Protein AF-A0AA88X428-F1 (afdb_monomer)

Foldseek 3Di:
DDDDDDDDDDDDDPDDDDDDPPDPVVVVVVVVVVVVVVVVVVVVVVVVVVPDDDDDDDDDDPPPDPPCPPPAAEDEDDQDAADVSLVVVVVVQVVVCVVVVHHYDRDDHAHNPRPPPPPDPPPPPPDPVVVVVVVVVVVVVCVVVVDDDD

Organism: NCBI:txid1293975

Sequence (150 aa):
MDLNRGGGGGGSRWKKRPPNHRSPLLPIIVLFLFSLLFFISYKHISNSLLQNSTNPRPAHRPRCTPSQALGDKFLWYAPHSGFSNQLSELKNALLMSAILNRTLIVPPVLDHHAVVLGSCPKFRVTSARELRLSVWNHVIELVRSRRQVN

pLDDT: mean 72.88, std 18.38, range [40.03, 98.25]

Structure (mmCIF, N/CA/C/O backbone):
data_AF-A0AA88X428-F1
#
_entry.id   AF-A0AA88X428-F1
#
loop_
_atom_site.group_PDB
_atom_site.id
_atom_site.type_symbol
_atom_site.label_atom_id
_atom_site.label_alt_id
_atom_site.label_comp_id
_atom_site.label_asym_id
_atom_site.label_entity_id
_atom_site.label_seq_id
_atom_site.pdbx_PDB_ins_code
_atom_site.Cartn_x
_atom_site.Cartn_y
_atom_site.Cartn_z
_atom_site.occupancy
_atom_site.B_iso_or_equiv
_atom_site.auth_seq_id
_atom_site.auth_comp_id
_atom_site.auth_asym_id
_atom_site.auth_atom_id
_atom_site.pdbx_PDB_model_num
ATOM 1 N N . MET A 1 1 ? 51.739 81.174 33.167 1.00 41.03 1 MET A N 1
ATOM 2 C CA . MET A 1 1 ? 50.800 82.307 33.259 1.00 41.03 1 MET A CA 1
ATOM 3 C C . MET A 1 1 ? 49.516 81.932 32.543 1.00 41.03 1 MET A C 1
ATOM 5 O O . MET A 1 1 ? 49.577 81.104 31.646 1.00 41.03 1 MET A O 1
ATOM 9 N N . ASP A 1 2 ? 48.424 82.553 32.985 1.00 41.94 2 ASP A N 1
ATOM 10 C CA . ASP A 1 2 ? 47.047 82.524 32.471 1.00 41.94 2 ASP A CA 1
ATOM 11 C C . ASP A 1 2 ? 46.226 81.276 32.840 1.00 41.94 2 ASP A C 1
ATOM 13 O O . ASP A 1 2 ? 46.482 80.171 32.379 1.00 41.94 2 ASP A O 1
ATOM 17 N N . LEU A 1 3 ? 45.404 81.350 33.902 1.00 45.34 3 LEU A N 1
ATOM 18 C CA . LEU A 1 3 ? 44.062 81.976 33.973 1.00 45.34 3 LEU A CA 1
ATOM 19 C C . LEU A 1 3 ? 43.075 81.233 33.059 1.00 45.34 3 LEU A C 1
ATOM 21 O O . LEU A 1 3 ? 43.376 80.955 31.915 1.00 45.34 3 LEU A O 1
ATOM 25 N N . ASN A 1 4 ? 41.826 80.949 33.386 1.00 42.25 4 ASN A N 1
ATOM 26 C CA . ASN A 1 4 ? 40.946 81.113 34.530 1.00 42.25 4 ASN A CA 1
ATOM 27 C C . ASN A 1 4 ? 39.583 80.641 33.984 1.00 42.25 4 ASN A C 1
ATOM 29 O O . ASN A 1 4 ? 39.324 80.794 32.795 1.00 42.25 4 ASN A O 1
ATOM 33 N N . ARG A 1 5 ? 38.699 80.194 34.877 1.00 44.28 5 ARG A N 1
ATOM 34 C CA . ARG A 1 5 ? 37.235 80.318 34.775 1.00 44.28 5 ARG A CA 1
ATOM 35 C C . ARG A 1 5 ? 36.494 79.730 33.568 1.00 44.28 5 ARG A C 1
ATOM 37 O O . ARG A 1 5 ? 36.599 80.184 32.440 1.00 44.28 5 ARG A O 1
ATOM 44 N N . GLY A 1 6 ? 35.469 78.957 33.917 1.00 40.03 6 GLY A N 1
ATOM 45 C CA . GLY A 1 6 ? 34.177 79.154 33.265 1.00 40.03 6 GLY A CA 1
ATOM 46 C C . GLY A 1 6 ? 33.288 77.932 33.245 1.00 40.03 6 GLY A C 1
ATOM 47 O O . GLY A 1 6 ? 32.937 77.457 32.174 1.00 40.03 6 GLY A O 1
ATOM 48 N N . GLY A 1 7 ? 32.887 77.441 34.420 1.00 46.09 7 GLY A N 1
ATOM 49 C CA . GLY A 1 7 ? 31.683 76.625 34.509 1.00 46.09 7 GLY A CA 1
ATOM 50 C C . GLY A 1 7 ? 30.478 77.454 34.060 1.00 46.09 7 GLY A C 1
ATOM 51 O O . GLY A 1 7 ? 30.196 78.502 34.636 1.00 46.09 7 GLY A O 1
ATOM 52 N N . GLY A 1 8 ? 29.787 76.987 33.024 1.00 40.53 8 GLY A N 1
ATOM 53 C CA . GLY A 1 8 ? 28.551 77.564 32.512 1.00 40.53 8 GLY A CA 1
ATOM 54 C C . GLY A 1 8 ? 27.668 76.438 31.996 1.00 40.53 8 GLY A C 1
ATOM 55 O O . GLY A 1 8 ? 28.016 75.760 31.034 1.00 40.53 8 GLY A O 1
ATOM 56 N N . GLY A 1 9 ? 26.568 76.190 32.702 1.00 48.75 9 GLY A N 1
ATOM 57 C CA . GLY A 1 9 ? 25.656 75.085 32.447 1.00 48.75 9 GLY A CA 1
ATOM 58 C C . GLY A 1 9 ? 24.942 75.169 31.097 1.00 48.75 9 GLY A C 1
ATOM 59 O O . GLY A 1 9 ? 24.504 76.229 30.663 1.00 48.75 9 GLY A O 1
ATOM 60 N N . GLY A 1 10 ? 24.754 74.003 30.485 1.00 44.00 10 GLY A N 1
ATOM 61 C CA . GLY A 1 10 ? 23.843 73.782 29.368 1.00 44.00 10 GLY A CA 1
ATOM 62 C C . GLY A 1 10 ? 23.065 72.497 29.620 1.00 44.00 10 GLY A C 1
ATOM 63 O O . GLY A 1 10 ? 23.569 71.402 29.386 1.00 44.00 10 GLY A O 1
ATOM 64 N N . GLY A 1 11 ? 21.850 72.621 30.158 1.00 51.12 11 GLY A N 1
ATOM 65 C CA . GLY A 1 11 ? 20.967 71.487 30.405 1.00 51.12 11 GLY A CA 1
ATOM 66 C C . GLY A 1 11 ? 20.557 70.808 29.099 1.00 51.12 11 GLY A C 1
ATOM 67 O O . GLY A 1 11 ? 19.868 71.405 28.273 1.00 51.12 11 GLY A O 1
ATOM 68 N N . SER A 1 12 ? 20.917 69.535 28.925 1.00 53.94 12 SER A N 1
ATOM 69 C CA . SER A 1 12 ? 20.298 68.698 27.898 1.00 53.94 12 SER A CA 1
ATOM 70 C C . SER A 1 12 ? 18.990 68.131 28.456 1.00 53.94 12 SER A C 1
ATOM 72 O O . SER A 1 12 ? 18.940 67.232 29.291 1.00 53.94 12 SER A O 1
ATOM 74 N N . ARG A 1 13 ? 17.884 68.737 28.027 1.00 56.56 13 ARG A N 1
ATOM 75 C CA . ARG A 1 13 ? 16.510 68.355 28.360 1.00 56.56 13 ARG A CA 1
ATOM 76 C C . ARG A 1 13 ? 16.165 67.053 27.627 1.00 56.56 13 ARG A C 1
ATOM 78 O O . ARG A 1 13 ? 15.757 67.083 26.468 1.00 56.56 13 ARG A O 1
ATOM 85 N N . TRP A 1 14 ? 16.328 65.907 28.289 1.00 55.16 14 TRP A N 1
ATOM 86 C CA . TRP A 1 14 ? 15.914 64.606 27.753 1.00 55.16 14 TRP A CA 1
ATOM 87 C C . TRP A 1 14 ? 14.386 64.584 27.579 1.00 55.16 14 TRP A C 1
ATOM 89 O O . TRP A 1 14 ? 13.630 64.448 28.542 1.00 55.16 14 TRP A O 1
ATOM 99 N N . LYS A 1 15 ? 13.906 64.741 26.338 1.00 56.81 15 LYS A N 1
ATOM 100 C CA . LYS A 1 15 ? 12.496 64.518 25.989 1.00 56.81 15 LYS A CA 1
ATOM 101 C C . LYS A 1 15 ? 12.182 63.026 26.144 1.00 56.81 15 LYS A C 1
ATOM 103 O O . LYS A 1 15 ? 12.569 62.219 25.301 1.00 56.81 15 LYS A O 1
A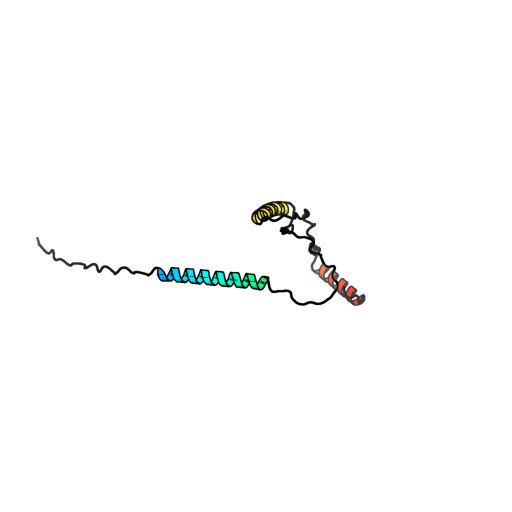TOM 108 N N . LYS A 1 16 ? 11.455 62.659 27.203 1.00 60.00 16 LYS A N 1
ATOM 109 C CA . LYS A 1 16 ? 10.834 61.332 27.330 1.00 60.00 16 LYS A CA 1
ATOM 110 C C . LYS A 1 16 ? 9.823 61.158 26.188 1.00 60.00 16 LYS A C 1
ATOM 112 O O . LYS A 1 16 ? 8.902 61.962 26.061 1.00 60.00 16 LYS A O 1
ATOM 117 N N . ARG A 1 17 ? 10.007 60.145 25.335 1.00 59.53 17 ARG A N 1
ATOM 118 C CA . ARG A 1 17 ? 8.994 59.756 24.337 1.00 59.53 17 ARG A CA 1
ATOM 119 C C . ARG A 1 17 ? 7.798 59.129 25.071 1.00 59.53 17 ARG A C 1
ATOM 121 O O . ARG A 1 17 ? 8.033 58.378 26.018 1.00 59.53 17 ARG A O 1
ATOM 128 N N . PRO A 1 18 ? 6.546 59.411 24.672 1.00 61.19 18 PRO A N 1
ATOM 129 C CA . PRO A 1 18 ? 5.390 58.770 25.285 1.00 61.19 18 PRO A CA 1
ATOM 130 C C . PRO A 1 18 ? 5.382 57.262 24.974 1.00 61.19 18 PRO A C 1
ATOM 132 O O . PRO A 1 18 ? 5.823 56.859 23.892 1.00 61.19 18 PRO A O 1
ATOM 135 N N . PRO A 1 19 ? 4.901 56.419 25.904 1.00 62.16 19 PRO A N 1
ATOM 136 C CA . PRO A 1 19 ? 4.800 54.983 25.686 1.00 62.16 19 PRO A CA 1
ATOM 137 C C . PRO A 1 19 ? 3.815 54.691 24.548 1.00 62.16 19 PRO A C 1
ATOM 139 O O . PRO A 1 19 ? 2.671 55.142 24.555 1.00 62.16 19 PRO A O 1
ATOM 142 N N . ASN A 1 20 ? 4.274 53.935 23.551 1.00 61.56 20 ASN A N 1
ATOM 143 C CA . ASN A 1 20 ? 3.460 53.497 22.425 1.00 61.56 20 ASN A CA 1
ATOM 144 C C . ASN A 1 20 ? 2.548 52.349 22.889 1.00 61.56 20 ASN A C 1
ATOM 146 O O . ASN A 1 20 ? 2.934 51.182 22.829 1.00 61.56 20 ASN A O 1
ATOM 150 N N . HIS A 1 21 ? 1.358 52.672 23.396 1.00 61.41 21 HIS A N 1
ATOM 151 C CA . HIS A 1 21 ? 0.329 51.680 23.705 1.00 61.41 21 HIS A CA 1
ATOM 152 C C . HIS A 1 21 ? -0.252 51.122 22.400 1.00 61.41 21 HIS A C 1
ATOM 154 O O . HIS A 1 21 ? -1.273 51.588 21.899 1.00 61.41 21 HIS A O 1
ATOM 160 N N . ARG A 1 22 ? 0.394 50.098 21.834 1.00 64.25 22 ARG A N 1
ATOM 161 C CA . ARG A 1 22 ? -0.259 49.240 20.840 1.00 64.25 22 ARG A CA 1
ATOM 162 C C . ARG A 1 22 ? -1.305 48.413 21.582 1.00 64.25 22 ARG A C 1
ATOM 164 O O . ARG A 1 22 ? -0.957 47.586 22.420 1.00 64.25 22 ARG A O 1
ATOM 171 N N . SER A 1 23 ? -2.581 48.689 21.335 1.00 66.69 23 SER A N 1
ATOM 172 C CA . SER A 1 23 ? -3.685 47.979 21.975 1.00 66.69 23 SER A CA 1
ATOM 173 C C . SER A 1 23 ? -3.646 46.487 21.594 1.00 66.69 23 SER A C 1
ATOM 175 O O . SER A 1 23 ? -3.586 46.154 20.408 1.00 66.69 23 SER A O 1
ATOM 177 N N . PRO A 1 24 ? -3.706 45.555 22.565 1.00 67.62 24 PRO A N 1
ATOM 178 C CA . PRO A 1 24 ? -3.644 44.111 22.305 1.00 67.62 24 PRO A CA 1
ATOM 179 C C . PRO A 1 24 ? -4.924 43.558 21.656 1.00 67.62 24 PRO A C 1
ATOM 181 O O . PRO A 1 24 ? -5.034 42.362 21.422 1.00 67.62 24 PRO A O 1
ATOM 184 N N . LEU A 1 25 ? -5.900 44.414 21.346 1.00 74.44 25 LEU A N 1
ATOM 185 C CA . LEU A 1 25 ? -7.191 44.020 20.785 1.00 74.44 25 LEU A CA 1
ATOM 186 C C . LEU A 1 25 ? -7.080 43.575 19.322 1.00 74.44 25 LEU A C 1
ATOM 188 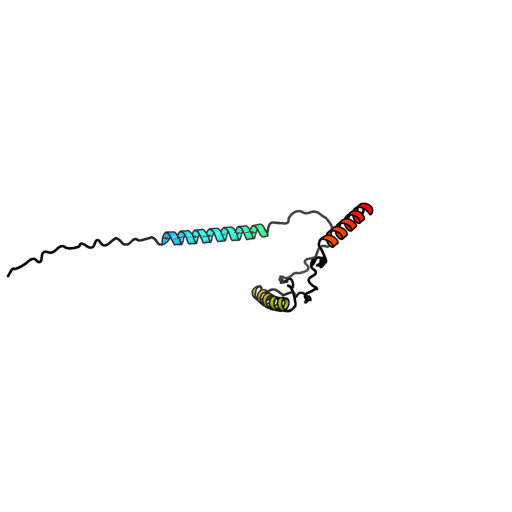O O . LEU A 1 25 ? -7.766 42.644 18.915 1.00 74.44 25 LEU A O 1
ATOM 192 N N . LEU A 1 26 ? -6.177 44.182 18.546 1.00 79.88 26 LEU A N 1
ATOM 193 C CA . LEU A 1 26 ? -5.949 43.817 17.144 1.00 79.88 26 LEU A CA 1
ATOM 194 C C . LEU A 1 26 ? -5.536 42.344 16.949 1.00 79.88 26 LEU A C 1
ATOM 196 O O . LEU A 1 26 ? -6.206 41.658 16.177 1.00 79.88 26 LEU A O 1
ATOM 200 N N . PRO A 1 27 ? -4.503 41.807 17.632 1.00 84.75 27 PRO A N 1
ATOM 201 C CA . PRO A 1 27 ? -4.133 40.400 17.462 1.00 84.75 27 PRO A CA 1
ATOM 202 C C . PRO A 1 27 ? -5.217 39.434 17.963 1.00 84.75 27 PRO A C 1
ATOM 204 O O . PRO A 1 27 ? -5.396 38.369 17.376 1.00 84.75 27 PRO A O 1
ATOM 207 N N . ILE A 1 28 ? -5.982 39.809 18.995 1.00 88.19 28 ILE A N 1
ATOM 208 C CA . ILE A 1 28 ? -7.088 38.991 19.521 1.00 88.19 28 ILE A CA 1
ATOM 209 C C . ILE A 1 28 ? -8.218 38.877 18.488 1.00 88.19 28 ILE A C 1
ATOM 211 O O . ILE A 1 28 ? -8.712 37.779 18.235 1.00 88.19 28 ILE A O 1
ATOM 215 N N . ILE A 1 29 ? -8.589 39.989 17.845 1.00 91.75 29 ILE A N 1
ATOM 216 C CA . ILE A 1 29 ? -9.613 40.005 16.789 1.00 91.75 29 ILE A CA 1
ATOM 217 C C . ILE A 1 29 ? -9.169 39.153 15.593 1.00 91.75 29 ILE A C 1
ATOM 219 O O . ILE A 1 29 ? -9.962 38.373 15.068 1.00 91.75 29 ILE A O 1
ATOM 223 N N . VAL A 1 30 ? -7.897 39.244 15.190 1.00 92.69 30 VAL A N 1
ATOM 224 C CA . VAL A 1 30 ? -7.354 38.443 14.079 1.00 92.69 30 VAL A CA 1
ATOM 225 C C . VAL A 1 30 ? -7.398 36.942 14.390 1.00 92.69 30 VAL A C 1
ATOM 227 O O . VAL A 1 30 ? -7.832 36.160 13.545 1.00 92.69 30 VAL A O 1
ATOM 230 N N . LEU A 1 31 ? -7.017 36.529 15.604 1.00 92.56 31 LEU A N 1
ATOM 231 C CA . LEU A 1 31 ? -7.089 35.123 16.028 1.00 92.56 31 LEU A CA 1
ATOM 232 C C . LEU A 1 31 ? -8.531 34.601 16.067 1.00 92.56 31 LEU A C 1
ATOM 234 O O . LEU A 1 31 ? -8.794 33.472 15.648 1.00 92.56 31 LEU A O 1
ATOM 238 N N . PHE A 1 32 ? -9.472 35.427 16.526 1.00 93.56 32 PHE A N 1
ATOM 239 C CA . PHE A 1 32 ? -10.888 35.070 16.558 1.00 93.56 32 PHE A CA 1
ATOM 240 C C . PHE A 1 32 ? -11.467 34.879 15.148 1.00 93.56 32 PHE A C 1
ATOM 242 O O . PHE A 1 32 ? -12.134 33.876 14.887 1.00 93.56 32 PHE A O 1
ATOM 249 N N . LEU A 1 33 ? -11.148 35.784 14.215 1.00 93.88 33 LEU A N 1
ATOM 250 C CA . LEU A 1 33 ? -11.546 35.664 12.808 1.00 93.88 33 LEU A CA 1
ATOM 251 C C . LEU A 1 33 ? -10.949 34.415 12.149 1.00 93.88 33 LEU A C 1
ATOM 253 O O . LEU A 1 33 ? -11.652 33.704 11.434 1.00 93.88 33 LEU A O 1
ATOM 257 N N . PHE A 1 34 ? -9.677 34.112 12.423 1.00 93.00 34 PHE A N 1
ATOM 258 C CA . PHE A 1 34 ? -9.027 32.909 11.904 1.00 93.00 34 PHE A CA 1
ATOM 259 C C . PHE A 1 34 ? -9.711 31.626 12.402 1.00 93.00 34 PHE A C 1
ATOM 261 O O . PHE A 1 34 ? -9.987 30.721 11.615 1.00 93.00 34 PHE A O 1
ATOM 268 N N . SER A 1 35 ? -10.056 31.578 13.692 1.00 92.25 35 SER A N 1
ATOM 269 C CA . SER A 1 35 ? -10.797 30.462 14.287 1.00 92.25 35 SER A CA 1
ATOM 270 C C . SER A 1 35 ? -12.176 30.281 13.636 1.00 92.25 35 SER A C 1
ATOM 272 O O . SER A 1 35 ? -12.523 29.179 13.212 1.00 92.25 35 SER A O 1
ATOM 274 N N . LEU A 1 36 ? -12.935 31.369 13.456 1.00 93.62 36 LEU A N 1
ATOM 275 C CA . LEU A 1 36 ? -14.238 31.347 12.777 1.00 93.62 36 LEU A CA 1
ATOM 276 C C . LEU A 1 36 ? -14.152 30.793 11.348 1.00 93.62 36 LEU A C 1
ATOM 278 O O . LEU A 1 36 ? -14.943 29.924 10.977 1.00 93.62 36 LEU A O 1
ATOM 282 N N . LEU A 1 37 ? -13.174 31.250 10.560 1.00 89.31 37 LEU A N 1
ATOM 283 C CA . LEU A 1 37 ? -12.954 30.762 9.194 1.00 89.31 37 LEU A CA 1
ATOM 284 C C . LEU A 1 37 ? -12.618 29.264 9.167 1.00 89.31 37 LEU A C 1
ATOM 286 O O . LEU A 1 37 ? -13.102 28.534 8.295 1.00 89.31 37 LEU A O 1
ATOM 290 N N . PHE A 1 38 ? -11.839 28.790 10.143 1.00 89.75 38 PHE A N 1
ATOM 291 C CA . PHE A 1 38 ? -11.522 27.373 10.293 1.00 89.75 38 PHE A CA 1
ATOM 292 C C . PHE A 1 38 ? -12.773 26.535 10.603 1.00 89.75 38 PHE A C 1
ATOM 294 O O . PHE A 1 38 ? -13.007 25.513 9.955 1.00 89.75 38 PHE A O 1
ATOM 301 N N . PHE A 1 39 ? -13.632 26.995 11.520 1.00 87.56 39 PHE A N 1
ATOM 302 C CA . PHE A 1 39 ? -14.891 26.315 11.849 1.00 87.56 39 PHE A CA 1
ATOM 303 C C . PHE A 1 39 ? -15.856 26.240 10.658 1.00 87.56 39 PHE A C 1
ATOM 305 O O . PHE A 1 39 ? -16.445 25.182 10.418 1.00 87.56 39 PHE A O 1
ATOM 312 N N . ILE A 1 40 ? -15.997 27.326 9.890 1.00 85.50 40 ILE A N 1
ATOM 313 C CA . ILE A 1 40 ? -16.844 27.356 8.685 1.00 85.50 40 ILE A CA 1
ATOM 314 C C . ILE A 1 40 ? -16.318 26.361 7.644 1.00 85.50 40 ILE A C 1
ATOM 316 O O . ILE A 1 40 ? -17.082 25.549 7.116 1.00 85.50 40 ILE A O 1
ATOM 320 N N . SER A 1 41 ? -15.004 26.365 7.404 1.00 83.50 41 SER A N 1
ATOM 321 C CA . SER A 1 41 ? -14.361 25.458 6.446 1.00 83.50 41 SER A CA 1
ATOM 322 C C . SER A 1 41 ? -14.530 23.990 6.849 1.00 83.50 41 SER A C 1
ATOM 324 O O . SER A 1 41 ? -14.898 23.160 6.017 1.00 83.50 41 SER A O 1
ATOM 326 N N . TYR A 1 42 ? -14.353 23.664 8.135 1.00 81.56 42 TYR A N 1
ATOM 327 C CA . TYR A 1 42 ? -14.548 22.310 8.662 1.00 81.56 42 TYR A CA 1
ATOM 328 C C . TYR A 1 42 ? -15.984 21.804 8.462 1.00 81.56 42 TYR A C 1
ATOM 330 O O . TYR A 1 42 ? -16.191 20.661 8.044 1.00 81.56 42 TYR A O 1
ATOM 338 N N . LYS A 1 43 ? -16.991 22.652 8.712 1.00 81.25 43 LYS A N 1
ATOM 339 C CA . LYS A 1 43 ? -18.404 22.293 8.506 1.00 81.25 43 LYS A CA 1
ATOM 340 C C . LYS A 1 43 ? -18.746 22.116 7.026 1.00 81.25 43 LYS A C 1
ATOM 342 O O . LYS A 1 43 ? -19.439 21.161 6.685 1.00 81.25 43 LYS A O 1
ATOM 347 N N . HIS A 1 44 ? -18.229 22.975 6.147 1.00 74.69 44 HIS A N 1
ATOM 348 C CA . HIS A 1 44 ? -18.445 22.858 4.703 1.00 74.69 44 HIS A CA 1
ATOM 349 C C . HIS A 1 44 ? -17.827 21.574 4.122 1.00 74.69 44 HIS A C 1
ATOM 351 O O . HIS A 1 44 ? -18.477 20.846 3.370 1.00 74.69 44 HIS A O 1
ATOM 357 N N . ILE A 1 45 ? -16.593 21.247 4.519 1.00 68.81 45 ILE A N 1
ATOM 358 C CA . ILE A 1 45 ? -15.913 20.011 4.103 1.00 68.81 45 ILE A CA 1
ATOM 359 C C . ILE A 1 45 ? -16.653 18.776 4.640 1.00 68.81 45 ILE A C 1
ATOM 361 O O . ILE A 1 45 ? -16.871 17.819 3.903 1.00 68.81 45 ILE A O 1
ATOM 365 N N . SER A 1 46 ? -17.114 18.813 5.894 1.00 67.69 46 SER A N 1
ATOM 366 C CA . SER A 1 46 ? -17.875 17.702 6.487 1.00 67.69 46 SER A CA 1
ATOM 367 C C . SER A 1 46 ? -19.199 17.443 5.757 1.00 67.69 46 SER A C 1
ATOM 369 O O . SER A 1 46 ? -19.546 16.294 5.497 1.00 67.69 46 SER A O 1
ATOM 371 N N . ASN A 1 47 ? -19.930 18.502 5.393 1.00 61.12 47 ASN A N 1
ATOM 372 C CA . ASN A 1 47 ? -21.226 18.374 4.721 1.00 61.12 47 ASN A CA 1
ATOM 373 C C . ASN A 1 47 ? -21.088 17.957 3.247 1.00 61.12 47 ASN A C 1
ATOM 375 O O . ASN A 1 47 ? -21.862 17.129 2.773 1.00 61.12 47 ASN A O 1
ATOM 379 N N . SER A 1 48 ? -20.085 18.477 2.532 1.00 58.72 48 SER A N 1
ATOM 380 C CA . SER A 1 48 ? -19.845 18.130 1.120 1.00 58.72 48 SER A CA 1
ATOM 381 C C . SER A 1 48 ? -19.411 16.674 0.922 1.00 58.72 48 SER A C 1
ATOM 383 O O . SER A 1 48 ? -19.778 16.063 -0.079 1.00 58.72 48 SER A O 1
ATOM 385 N N . LEU A 1 49 ? -18.709 16.078 1.893 1.00 59.25 49 LEU A N 1
ATOM 386 C CA . LEU A 1 49 ? -18.355 14.654 1.864 1.00 59.25 49 LEU A CA 1
ATOM 387 C C . LEU A 1 49 ? -19.548 13.715 2.127 1.00 59.25 49 LEU A C 1
ATOM 389 O O . LEU A 1 49 ? -19.483 12.549 1.742 1.00 59.25 49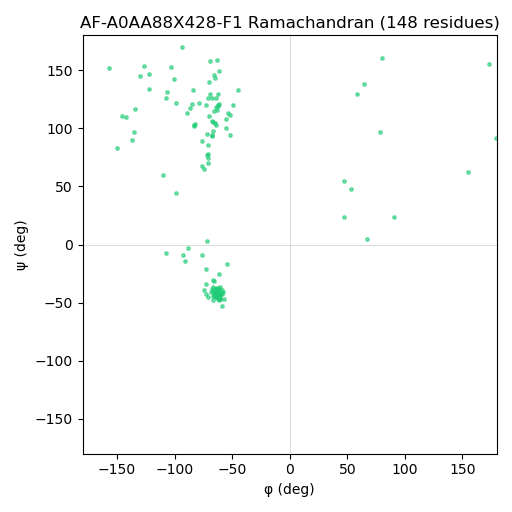 LEU A O 1
ATOM 393 N N . LEU A 1 50 ? -20.633 14.192 2.752 1.00 57.19 50 LEU A N 1
ATOM 394 C CA . LEU A 1 50 ? -21.833 13.383 3.025 1.00 57.19 50 LEU A CA 1
ATOM 395 C C . LEU A 1 50 ? -22.897 13.446 1.918 1.00 57.19 50 LEU A C 1
ATOM 397 O O . LEU A 1 50 ? -23.803 12.614 1.902 1.00 57.19 50 LEU A O 1
ATOM 401 N N . GLN A 1 51 ? -22.810 14.400 0.990 1.00 50.91 51 GLN A N 1
ATOM 402 C CA . GLN A 1 51 ? -23.868 14.668 0.015 1.00 50.91 51 GLN A CA 1
ATOM 403 C C . GLN A 1 51 ? -23.449 14.266 -1.400 1.00 50.91 51 GLN A C 1
ATOM 405 O O . GLN A 1 51 ? -23.415 15.087 -2.310 1.00 50.91 51 GLN A O 1
ATOM 410 N N . ASN A 1 52 ? -23.130 12.987 -1.609 1.00 50.84 52 ASN A N 1
ATOM 411 C CA . ASN A 1 52 ? -23.029 12.461 -2.968 1.00 50.84 52 ASN A CA 1
ATOM 412 C C . ASN A 1 52 ? -23.392 10.974 -3.046 1.00 50.84 52 ASN A C 1
ATOM 414 O O . ASN A 1 52 ? -22.518 10.116 -3.025 1.00 50.84 52 ASN A O 1
ATOM 418 N N . SER A 1 53 ? -24.691 10.673 -3.127 1.00 50.56 53 SER A N 1
ATOM 419 C CA . SER A 1 53 ? -25.228 9.586 -3.963 1.00 50.56 53 SER A CA 1
ATOM 420 C C . SER A 1 53 ? -26.749 9.513 -3.804 1.00 50.56 53 SER A C 1
ATOM 422 O O . SER A 1 53 ? -27.274 8.831 -2.928 1.00 50.56 53 SER A O 1
ATOM 424 N N . THR A 1 54 ? -27.482 10.214 -4.663 1.00 51.91 54 THR A N 1
ATOM 425 C CA . THR A 1 54 ? -28.880 9.875 -4.955 1.00 51.91 54 THR A CA 1
ATOM 426 C C . THR A 1 54 ? -29.095 9.985 -6.456 1.00 51.91 54 THR A C 1
ATOM 428 O O . THR A 1 54 ? -29.428 11.032 -6.993 1.00 51.91 54 THR A O 1
ATOM 431 N N . ASN A 1 55 ? -28.871 8.871 -7.146 1.00 54.09 55 ASN A N 1
ATOM 432 C CA . ASN A 1 55 ? -29.452 8.617 -8.458 1.00 54.09 55 ASN A CA 1
ATOM 433 C C . ASN A 1 55 ? -29.820 7.127 -8.523 1.00 54.09 55 ASN A C 1
ATOM 435 O O . ASN A 1 55 ? -28.916 6.286 -8.548 1.00 54.09 55 ASN A O 1
ATOM 439 N N . PRO A 1 56 ? -31.112 6.755 -8.523 1.00 51.94 56 PRO A N 1
ATOM 440 C CA . PRO A 1 56 ? -31.507 5.365 -8.654 1.00 51.94 56 PRO A CA 1
ATOM 441 C C . PRO A 1 56 ? -31.499 4.986 -10.140 1.00 51.94 56 PRO A C 1
ATOM 443 O O . PRO A 1 56 ? -32.403 5.337 -10.892 1.00 51.94 56 PRO A O 1
ATOM 446 N N . ARG A 1 57 ? -30.475 4.247 -10.580 1.00 47.34 57 ARG A N 1
ATOM 447 C CA . ARG A 1 57 ? -30.547 3.446 -11.813 1.00 47.34 57 ARG A CA 1
ATOM 448 C C . ARG A 1 57 ? -30.622 1.966 -11.433 1.00 47.34 57 ARG A C 1
ATOM 450 O O . ARG A 1 57 ? -29.741 1.503 -10.706 1.00 47.34 57 ARG A O 1
ATOM 457 N N . PRO A 1 58 ? -31.623 1.206 -11.908 1.00 59.38 58 PRO A N 1
ATOM 458 C CA . PRO A 1 58 ? -31.707 -0.216 -11.637 1.00 59.38 58 PRO A CA 1
ATOM 459 C C . PRO A 1 58 ? -30.826 -0.953 -12.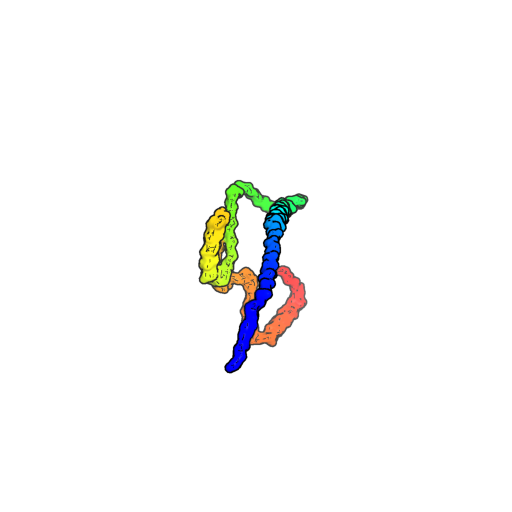647 1.00 59.38 58 PRO A C 1
ATOM 461 O O . PRO A 1 58 ? -31.187 -1.134 -13.804 1.00 59.38 58 PRO A O 1
ATOM 464 N N . ALA A 1 59 ? -29.650 -1.383 -12.209 1.00 51.34 59 ALA A N 1
ATOM 465 C CA . ALA A 1 59 ? -28.929 -2.464 -12.860 1.00 51.34 59 ALA A CA 1
ATOM 466 C C . ALA A 1 59 ? -28.452 -3.398 -11.756 1.00 51.34 59 ALA A C 1
ATOM 468 O O . ALA A 1 59 ? -27.719 -2.995 -10.854 1.00 51.34 59 ALA A O 1
ATOM 469 N N . HIS A 1 60 ? -28.963 -4.621 -11.812 1.00 55.56 60 HIS A N 1
ATOM 470 C CA . HIS A 1 60 ? -28.733 -5.720 -10.892 1.00 55.56 60 HIS A CA 1
ATOM 471 C C . HIS A 1 60 ? -27.222 -5.943 -10.702 1.00 55.56 60 HIS A C 1
ATOM 473 O O . HIS A 1 60 ? -26.562 -6.607 -11.494 1.00 55.56 60 HIS A O 1
ATOM 479 N N . ARG A 1 61 ? -26.655 -5.333 -9.660 1.00 57.25 61 ARG A N 1
ATOM 480 C CA . ARG A 1 61 ? -25.375 -5.737 -9.078 1.00 57.25 61 ARG A CA 1
ATOM 481 C C . ARG A 1 61 ? -25.708 -6.555 -7.834 1.00 57.25 61 ARG A C 1
ATOM 483 O O . ARG A 1 61 ? -26.674 -6.193 -7.155 1.00 57.25 61 ARG A O 1
ATOM 490 N N . PRO A 1 62 ? -24.966 -7.632 -7.523 1.00 57.03 62 PRO A N 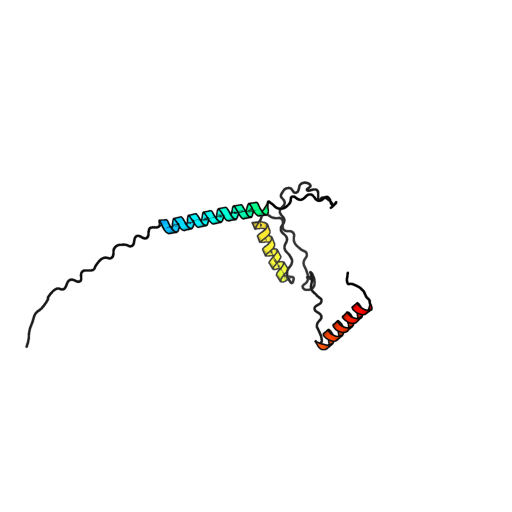1
ATOM 491 C CA . PRO A 1 62 ? -25.173 -8.368 -6.284 1.00 57.03 62 PRO A CA 1
ATOM 492 C C . PRO A 1 62 ? -25.105 -7.370 -5.129 1.00 57.03 62 PRO A C 1
ATOM 494 O O . PRO A 1 62 ? -24.095 -6.702 -4.906 1.00 57.03 62 PRO A O 1
ATOM 497 N N . ARG A 1 63 ? -26.248 -7.187 -4.467 1.00 49.09 63 ARG A N 1
ATOM 498 C CA . ARG A 1 63 ? -26.398 -6.287 -3.334 1.00 49.09 63 ARG A CA 1
ATOM 499 C C . ARG A 1 63 ? -25.571 -6.905 -2.219 1.00 49.09 63 ARG A C 1
ATOM 501 O O . ARG A 1 63 ? -25.987 -7.911 -1.655 1.00 49.09 63 ARG A O 1
ATOM 508 N N . CYS A 1 64 ? -24.415 -6.318 -1.915 1.00 56.62 64 CYS A N 1
ATOM 509 C CA . CYS A 1 64 ? -23.772 -6.539 -0.629 1.00 56.62 64 CYS A CA 1
ATOM 510 C C . CYS A 1 64 ? -24.818 -6.164 0.417 1.00 56.62 64 CYS A C 1
ATOM 512 O O . CYS A 1 64 ? -25.108 -4.984 0.619 1.00 56.62 64 CYS A O 1
ATOM 514 N N . THR A 1 65 ? -25.480 -7.158 0.998 1.00 55.56 65 THR A N 1
ATOM 515 C CA . THR A 1 65 ? -26.328 -6.939 2.157 1.00 55.56 65 THR A CA 1
ATOM 516 C C . THR A 1 65 ? -25.386 -6.432 3.238 1.00 55.56 65 THR A C 1
ATOM 518 O O . THR A 1 65 ? -24.450 -7.161 3.575 1.00 55.56 65 THR A O 1
ATOM 521 N N . PRO A 1 66 ? -25.568 -5.211 3.770 1.00 58.94 66 PRO A N 1
ATOM 522 C CA . PRO A 1 66 ? -24.860 -4.786 4.964 1.00 58.94 66 PRO A CA 1
ATOM 523 C C . PRO A 1 66 ? -25.462 -5.582 6.125 1.00 58.94 66 PRO A C 1
ATOM 525 O O . PRO A 1 66 ? -26.235 -5.070 6.928 1.00 58.94 66 PRO A O 1
ATOM 528 N N . SER A 1 67 ? -25.192 -6.885 6.148 1.00 53.56 67 SER A N 1
ATOM 529 C CA . SER A 1 67 ? -25.478 -7.745 7.276 1.00 53.56 67 SER A CA 1
ATOM 530 C C . SER A 1 67 ? -24.548 -7.272 8.375 1.00 53.56 67 SER A C 1
ATOM 532 O O . SER A 1 67 ? -23.385 -7.650 8.404 1.00 53.56 67 SER A O 1
ATOM 534 N N . GLN A 1 68 ? -25.052 -6.372 9.217 1.00 51.84 68 GLN A N 1
ATOM 535 C CA . GLN A 1 68 ? -24.505 -6.110 10.544 1.00 51.84 68 GLN A CA 1
ATOM 536 C C . GLN A 1 68 ? -22.999 -5.788 10.544 1.00 51.84 68 GLN A C 1
ATOM 538 O O . GLN A 1 68 ? -22.248 -6.321 11.353 1.00 51.84 68 GLN A O 1
ATOM 543 N N . ALA A 1 69 ? -22.549 -4.887 9.661 1.00 57.09 69 ALA A N 1
ATOM 544 C CA . ALA A 1 69 ? -21.230 -4.261 9.783 1.00 57.09 69 ALA A CA 1
ATOM 545 C C . ALA A 1 69 ? -21.262 -3.292 10.975 1.00 57.09 69 ALA A C 1
ATOM 547 O O . ALA A 1 69 ? -21.411 -2.078 10.825 1.00 57.09 69 ALA A O 1
ATOM 548 N N . LEU A 1 70 ? -21.234 -3.853 12.179 1.00 54.69 70 LEU A N 1
ATOM 549 C CA . LEU A 1 70 ? -21.261 -3.134 13.437 1.00 54.69 70 LEU A CA 1
ATOM 550 C C . LEU A 1 70 ? -19.906 -2.432 13.629 1.00 54.69 70 LEU A C 1
ATOM 552 O O . LEU A 1 70 ? -19.049 -2.900 14.354 1.00 54.69 70 LEU A O 1
ATOM 556 N N . GLY A 1 71 ? -19.677 -1.316 12.935 1.00 64.12 71 GLY A N 1
ATOM 557 C CA . GLY A 1 71 ? -18.624 -0.354 13.281 1.00 64.12 71 GLY A CA 1
ATOM 558 C C . GLY A 1 71 ? -17.161 -0.797 13.138 1.00 64.12 71 GLY A C 1
ATOM 559 O O . GLY A 1 71 ? -16.290 0.009 13.474 1.00 64.12 71 GLY A O 1
ATOM 560 N N . ASP A 1 72 ? -16.867 -1.994 12.628 1.00 76.06 72 ASP A N 1
ATOM 561 C CA . ASP A 1 72 ? -15.487 -2.452 12.456 1.00 76.06 72 ASP A CA 1
ATOM 562 C C . ASP A 1 72 ? -14.749 -1.595 11.420 1.00 76.06 72 ASP A C 1
ATOM 564 O O . ASP A 1 72 ? -15.081 -1.542 10.231 1.00 76.06 72 ASP A O 1
ATOM 568 N N . LYS A 1 73 ? -13.732 -0.872 11.893 1.00 90.12 73 LYS A N 1
ATOM 569 C CA . LYS A 1 73 ? -12.884 -0.015 11.066 1.00 90.12 73 LYS A CA 1
ATOM 570 C C . LYS A 1 73 ? -11.606 -0.768 10.753 1.00 90.12 73 LYS A C 1
ATOM 572 O O . LYS A 1 73 ? -10.854 -1.112 11.658 1.00 90.12 73 LYS A O 1
ATOM 577 N N . PHE A 1 74 ? -11.324 -0.948 9.472 1.00 94.38 74 PHE A N 1
ATOM 578 C CA . PHE A 1 74 ? -10.103 -1.603 9.017 1.00 94.38 74 PHE A CA 1
ATOM 579 C C . PHE A 1 74 ? -9.080 -0.579 8.513 1.00 94.38 74 PHE A C 1
ATOM 581 O O . PHE A 1 74 ? -9.444 0.521 8.074 1.00 94.38 74 PHE A O 1
ATOM 588 N N . LEU A 1 75 ? -7.802 -0.941 8.609 1.00 94.94 75 LEU A N 1
ATOM 589 C CA . LEU A 1 75 ? -6.664 -0.253 8.002 1.00 94.94 75 LEU A CA 1
ATOM 590 C C . LEU A 1 75 ? -5.929 -1.252 7.101 1.00 94.94 75 LEU A C 1
ATOM 592 O O . LEU A 1 75 ? -5.676 -2.375 7.515 1.00 94.94 75 LEU A O 1
ATOM 596 N N . TRP A 1 76 ? -5.583 -0.840 5.885 1.00 94.31 76 TRP A N 1
ATOM 597 C CA . TRP A 1 76 ? -4.783 -1.610 4.928 1.00 94.31 76 TRP A CA 1
ATOM 598 C C . TRP A 1 76 ? -3.654 -0.697 4.429 1.00 94.31 76 TRP A C 1
ATOM 600 O O . TRP A 1 76 ? -3.883 0.500 4.245 1.00 94.31 76 TRP A O 1
ATOM 610 N N . TYR A 1 77 ? -2.464 -1.245 4.164 1.00 93.44 77 TYR A N 1
ATOM 611 C CA . TYR A 1 77 ? -1.384 -0.558 3.437 1.00 93.44 77 TYR A CA 1
ATOM 612 C C . TYR A 1 77 ? -0.868 -1.380 2.240 1.00 93.44 77 TYR A C 1
ATOM 614 O O . TYR A 1 77 ? -0.987 -2.604 2.212 1.00 93.44 77 TYR A O 1
ATOM 622 N N . ALA A 1 78 ? -0.329 -0.711 1.220 1.00 88.50 78 ALA A N 1
ATOM 623 C CA . ALA A 1 78 ? 0.293 -1.392 0.087 1.00 88.50 78 ALA A CA 1
ATOM 624 C C . ALA A 1 78 ? 1.750 -1.752 0.434 1.00 88.50 78 ALA A C 1
ATOM 626 O O . ALA A 1 78 ? 2.457 -0.877 0.928 1.00 88.50 78 ALA A O 1
ATOM 627 N N . PRO A 1 79 ? 2.209 -2.989 0.177 1.00 84.44 79 PRO A N 1
ATOM 628 C CA . PRO A 1 79 ? 3.601 -3.370 0.401 1.00 84.44 79 PRO A CA 1
ATOM 629 C C . PRO A 1 79 ? 4.533 -2.635 -0.575 1.00 84.44 79 PRO A C 1
ATOM 631 O O . PRO A 1 79 ? 4.353 -2.702 -1.794 1.00 84.44 79 PRO A O 1
ATOM 634 N N . HIS A 1 80 ? 5.547 -1.954 -0.049 1.00 74.06 80 HIS A N 1
ATOM 635 C CA . HIS A 1 80 ? 6.569 -1.250 -0.822 1.00 74.06 80 HIS A CA 1
ATOM 636 C C . HIS A 1 80 ? 7.805 -2.123 -1.070 1.00 74.06 80 HIS A C 1
ATOM 638 O O . HIS A 1 80 ? 7.948 -3.234 -0.561 1.00 74.06 80 HIS A O 1
ATOM 644 N N . SER A 1 81 ? 8.693 -1.646 -1.938 1.00 66.19 81 SER A N 1
ATOM 645 C CA . SER A 1 81 ? 9.766 -2.417 -2.569 1.00 66.19 81 SER A CA 1
ATOM 646 C C . SER A 1 81 ? 10.647 -3.205 -1.582 1.00 66.19 81 SER A C 1
ATOM 648 O O . SER A 1 81 ? 11.455 -2.634 -0.864 1.00 66.19 81 SER A O 1
ATOM 650 N N . GLY A 1 82 ? 10.567 -4.537 -1.609 1.00 80.88 82 GLY A N 1
ATOM 651 C CA . GLY A 1 82 ? 11.475 -5.432 -0.879 1.00 80.88 82 GLY A CA 1
ATOM 652 C C . GLY A 1 82 ? 11.191 -5.629 0.606 1.00 80.88 82 GLY A C 1
ATOM 653 O O . GLY A 1 82 ? 10.530 -4.830 1.267 1.00 80.88 82 GLY A O 1
ATOM 654 N N . PHE A 1 83 ? 11.746 -6.716 1.140 1.00 86.81 83 PHE A N 1
ATOM 655 C CA . PHE A 1 83 ? 11.436 -7.214 2.479 1.00 86.81 83 PHE A CA 1
ATOM 656 C C . PHE A 1 83 ? 11.755 -6.220 3.606 1.00 86.81 83 PHE A C 1
ATOM 658 O O . PHE A 1 83 ? 10.943 -6.025 4.510 1.00 86.81 83 PHE A O 1
ATOM 665 N N . SER A 1 84 ? 12.910 -5.545 3.552 1.00 88.38 84 SER A N 1
ATOM 666 C CA . SER A 1 84 ? 13.307 -4.582 4.590 1.00 88.38 84 SER A CA 1
ATOM 667 C C . SER A 1 84 ? 12.336 -3.405 4.688 1.00 88.38 84 SER A C 1
ATOM 669 O O . SER A 1 84 ? 12.027 -2.944 5.788 1.00 88.38 84 SER A O 1
ATOM 671 N N . ASN A 1 85 ? 11.824 -2.943 3.545 1.00 89.56 85 ASN A N 1
ATOM 672 C CA . ASN A 1 85 ? 10.856 -1.855 3.498 1.00 89.56 85 ASN A CA 1
ATOM 673 C C . ASN A 1 85 ? 9.495 -2.329 4.001 1.00 89.56 85 ASN A C 1
ATOM 675 O O . ASN A 1 85 ? 8.910 -1.659 4.842 1.00 89.56 85 ASN A O 1
ATOM 679 N N . GLN A 1 86 ? 9.049 -3.521 3.607 1.00 91.38 86 GLN A N 1
ATOM 680 C CA . GLN A 1 86 ? 7.791 -4.097 4.097 1.00 91.38 86 GLN A CA 1
ATOM 681 C C . GLN A 1 86 ? 7.785 -4.298 5.613 1.00 91.38 86 GLN A C 1
ATOM 683 O O . GLN A 1 86 ? 6.769 -4.054 6.262 1.00 91.38 86 GLN A O 1
ATOM 688 N N . LEU A 1 87 ? 8.922 -4.683 6.202 1.00 93.12 87 LEU A N 1
ATOM 689 C CA . LEU A 1 87 ? 9.050 -4.778 7.655 1.00 93.12 87 LEU A CA 1
ATOM 690 C C . LEU A 1 87 ? 8.946 -3.401 8.327 1.00 93.12 87 LEU A C 1
ATOM 692 O O . LEU A 1 87 ? 8.314 -3.271 9.376 1.00 93.12 87 LEU A O 1
ATOM 696 N N . SER A 1 88 ? 9.563 -2.375 7.737 1.00 93.25 88 SER A N 1
ATOM 697 C CA . SER A 1 88 ? 9.436 -0.989 8.208 1.00 93.25 88 SER A CA 1
ATOM 698 C C . SER A 1 88 ? 7.985 -0.499 8.121 1.00 93.25 88 SER A C 1
ATOM 700 O O . SER A 1 88 ? 7.454 0.089 9.063 1.00 93.25 88 SER A O 1
ATOM 702 N N . GLU A 1 89 ? 7.297 -0.821 7.028 1.00 94.12 89 GLU A N 1
ATOM 703 C CA . GLU A 1 89 ? 5.896 -0.462 6.815 1.00 94.12 89 GLU A CA 1
ATOM 704 C 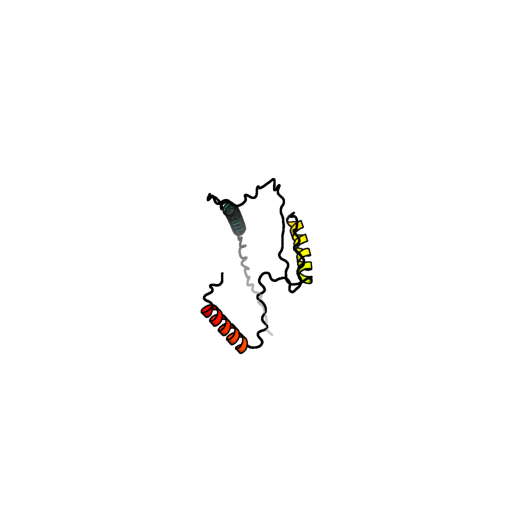C . GLU A 1 89 ? 4.945 -1.179 7.756 1.00 94.12 89 GLU A C 1
ATOM 706 O O . GLU A 1 89 ? 4.027 -0.545 8.264 1.00 94.12 89 GLU A O 1
ATOM 711 N N . LEU A 1 90 ? 5.195 -2.454 8.063 1.00 95.62 90 LEU A N 1
ATOM 712 C CA . LEU A 1 90 ? 4.412 -3.189 9.051 1.00 95.62 90 LEU A CA 1
ATOM 713 C C . LEU A 1 90 ? 4.475 -2.512 10.427 1.00 95.62 90 LEU A C 1
ATOM 715 O O . LEU A 1 90 ? 3.449 -2.369 11.090 1.00 95.62 90 LEU A O 1
ATOM 719 N N . LYS A 1 91 ? 5.660 -2.043 10.844 1.00 96.56 91 LYS A N 1
ATOM 720 C CA . LYS A 1 91 ? 5.827 -1.308 12.112 1.00 96.56 91 LYS A CA 1
ATOM 721 C C . LYS A 1 91 ? 5.010 -0.016 12.121 1.00 96.56 91 LYS A C 1
ATOM 723 O O . LYS A 1 91 ? 4.295 0.252 13.086 1.00 96.56 91 LYS A O 1
ATOM 728 N N . ASN A 1 92 ? 5.079 0.754 11.037 1.00 96.62 92 ASN A N 1
ATOM 729 C CA . ASN A 1 92 ? 4.316 1.995 10.901 1.00 96.62 92 ASN A CA 1
ATOM 730 C C . ASN A 1 92 ? 2.806 1.727 10.853 1.00 96.62 92 ASN A C 1
ATOM 732 O O . ASN A 1 92 ? 2.030 2.429 11.496 1.00 96.62 92 ASN A O 1
ATOM 736 N N . ALA A 1 93 ? 2.380 0.690 10.134 1.00 96.62 93 ALA A N 1
ATOM 737 C CA . ALA A 1 93 ? 0.980 0.318 10.009 1.00 96.62 93 ALA A CA 1
ATOM 738 C C . ALA A 1 93 ? 0.385 -0.132 11.348 1.00 96.62 93 ALA A C 1
ATOM 740 O O . ALA A 1 93 ? -0.739 0.254 11.660 1.00 96.62 93 ALA A O 1
ATOM 741 N N . LEU A 1 94 ? 1.151 -0.867 12.164 1.00 97.44 94 LEU A N 1
ATOM 742 C CA . LEU A 1 94 ? 0.739 -1.284 13.506 1.00 97.44 94 LEU A CA 1
ATOM 743 C C . LEU A 1 94 ? 0.568 -0.086 14.454 1.00 97.44 94 LEU A C 1
ATOM 745 O O . LEU A 1 94 ? -0.400 -0.009 15.212 1.00 97.44 94 LEU A O 1
ATOM 749 N N . LEU A 1 95 ? 1.483 0.885 14.380 1.00 98.25 95 LEU A N 1
ATOM 750 C CA . LEU A 1 95 ? 1.354 2.137 15.123 1.00 98.25 95 LEU A CA 1
ATOM 751 C C . LEU A 1 95 ? 0.089 2.898 14.698 1.00 98.25 95 LEU A C 1
ATOM 753 O O . LEU A 1 95 ? -0.706 3.315 15.539 1.00 98.25 95 LEU A O 1
ATOM 757 N N . MET A 1 96 ? -0.132 3.040 13.391 1.00 97.94 96 MET A N 1
ATOM 758 C CA . MET A 1 96 ? -1.290 3.758 12.857 1.00 97.94 96 MET A CA 1
ATOM 759 C C . MET A 1 96 ? -2.613 3.047 13.153 1.00 97.94 96 MET A C 1
ATOM 761 O O . MET A 1 96 ? -3.609 3.713 13.436 1.00 97.94 96 MET A O 1
ATOM 765 N N . SER A 1 97 ? -2.645 1.713 13.136 1.00 97.19 97 SER A N 1
ATOM 766 C CA . SER A 1 97 ? -3.841 0.947 13.492 1.00 97.19 97 SER A CA 1
ATOM 767 C C . SER A 1 97 ? -4.214 1.137 14.958 1.00 97.19 97 SER A C 1
ATOM 769 O O . SER A 1 97 ? -5.395 1.293 15.266 1.00 97.19 97 SER A O 1
ATOM 771 N N . ALA A 1 98 ? -3.215 1.214 15.845 1.00 96.81 98 ALA A N 1
ATOM 772 C CA . ALA A 1 98 ? -3.427 1.503 17.259 1.00 96.81 98 ALA A CA 1
ATOM 773 C C . ALA A 1 98 ? -3.948 2.933 17.480 1.00 96.81 98 ALA A C 1
ATOM 775 O O . ALA A 1 98 ? -4.959 3.115 18.154 1.00 96.81 98 ALA A O 1
ATOM 776 N N . ILE A 1 99 ? -3.322 3.941 16.854 1.00 97.94 99 ILE A N 1
ATOM 777 C CA . ILE A 1 99 ? -3.748 5.353 16.954 1.00 97.94 99 ILE A CA 1
ATOM 778 C C . ILE A 1 99 ? -5.194 5.534 16.479 1.00 97.94 99 ILE A C 1
ATOM 780 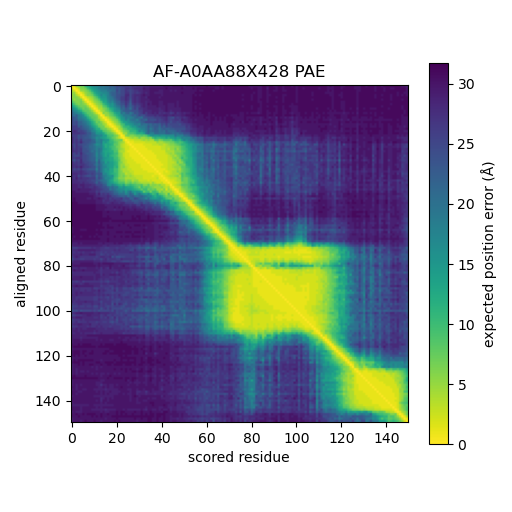O O . ILE A 1 99 ? -5.964 6.290 17.069 1.00 97.94 99 ILE A O 1
ATOM 784 N N . LEU A 1 100 ? -5.570 4.850 15.398 1.00 96.06 100 LEU A N 1
ATOM 785 C CA . LEU A 1 100 ? -6.884 5.000 14.777 1.00 96.06 100 LEU A CA 1
ATOM 786 C C . LEU A 1 100 ? -7.951 4.064 15.362 1.00 96.06 100 LEU A C 1
ATOM 788 O O . LEU A 1 100 ? -9.105 4.149 14.931 1.00 96.06 100 LEU A O 1
ATOM 792 N N . ASN A 1 101 ? -7.580 3.188 16.304 1.00 95.56 101 ASN A N 1
ATOM 793 C CA . ASN A 1 101 ? -8.412 2.098 16.814 1.00 95.56 101 ASN A CA 1
ATOM 794 C C . ASN A 1 101 ? -9.070 1.301 15.670 1.00 95.56 101 ASN A C 1
ATOM 796 O O . ASN A 1 101 ? -10.297 1.221 15.557 1.00 95.56 101 ASN A O 1
ATOM 800 N N . ARG A 1 102 ? -8.233 0.807 14.750 1.00 95.44 102 ARG A N 1
ATOM 801 C CA . ARG A 1 102 ? -8.642 0.042 13.565 1.00 95.44 102 ARG A CA 1
ATOM 802 C C . ARG A 1 102 ? -7.972 -1.321 13.552 1.00 95.44 102 ARG A C 1
ATOM 804 O O . ARG A 1 102 ? -6.807 -1.438 13.914 1.00 95.44 102 ARG A O 1
ATOM 811 N N . THR A 1 103 ? -8.665 -2.324 13.037 1.00 95.81 103 THR A N 1
ATOM 812 C CA . THR A 1 103 ? -8.075 -3.637 12.766 1.00 95.81 103 THR A CA 1
ATOM 813 C C . THR A 1 103 ? -7.160 -3.540 11.546 1.00 95.81 103 THR A C 1
ATOM 815 O O . THR A 1 103 ? -7.605 -3.164 10.459 1.00 95.81 103 THR A O 1
ATOM 818 N N . LEU A 1 104 ? -5.875 -3.855 11.715 1.00 96.81 104 LEU A N 1
ATOM 819 C CA . LEU A 1 104 ? -4.909 -3.862 10.618 1.00 96.81 104 LEU A CA 1
ATOM 820 C C . LEU A 1 104 ? -5.050 -5.139 9.784 1.00 96.81 104 LEU A C 1
ATOM 822 O O . LEU A 1 104 ? -4.872 -6.243 10.293 1.00 96.81 104 LEU A O 1
ATOM 826 N N . ILE A 1 105 ? -5.305 -4.979 8.490 1.00 96.38 105 ILE A N 1
ATOM 827 C CA . ILE A 1 105 ? -5.198 -6.042 7.494 1.00 96.38 105 ILE A CA 1
ATOM 828 C C . ILE A 1 105 ? -3.761 -6.022 6.972 1.00 96.38 105 ILE A C 1
ATOM 830 O O . ILE A 1 105 ? -3.334 -5.053 6.340 1.00 96.38 105 ILE A O 1
ATOM 834 N N . VAL A 1 106 ? -3.008 -7.081 7.266 1.00 95.31 106 VAL A N 1
ATOM 835 C CA . VAL A 1 106 ? -1.604 -7.208 6.861 1.00 95.31 106 VAL A CA 1
ATOM 836 C C . VAL A 1 106 ? -1.543 -7.769 5.432 1.00 95.31 106 VAL A C 1
ATOM 838 O O . VAL A 1 106 ? -2.070 -8.859 5.198 1.00 95.31 106 VAL A O 1
ATOM 841 N N . PRO A 1 107 ? -0.936 -7.056 4.464 1.00 90.69 107 PRO A N 1
ATOM 842 C CA . PRO A 1 107 ? -0.761 -7.558 3.107 1.00 90.69 107 PRO A CA 1
ATOM 843 C C . PRO A 1 107 ? 0.254 -8.715 3.075 1.00 90.69 107 PRO A C 1
ATOM 845 O O . PRO A 1 107 ? 1.103 -8.822 3.964 1.00 90.69 107 PRO A O 1
ATOM 848 N N . PRO A 1 108 ? 0.215 -9.577 2.045 1.00 88.38 108 PRO A N 1
ATOM 849 C CA . PRO A 1 108 ? 1.231 -10.606 1.860 1.00 88.38 108 PRO A CA 1
ATOM 850 C C . PRO A 1 108 ? 2.620 -9.985 1.661 1.00 88.38 108 PRO A C 1
ATOM 852 O O . PRO A 1 108 ? 2.758 -8.901 1.089 1.00 88.38 108 PRO A O 1
ATOM 855 N N . VAL A 1 109 ? 3.653 -10.704 2.102 1.00 85.25 109 VAL A N 1
ATOM 856 C CA . VAL A 1 109 ? 5.051 -10.329 1.864 1.00 85.25 109 VAL A CA 1
ATOM 857 C C . VAL A 1 109 ? 5.364 -10.536 0.385 1.00 85.25 109 VAL A C 1
ATOM 859 O O . VAL A 1 109 ? 5.138 -11.620 -0.154 1.00 85.25 109 VAL A O 1
ATOM 862 N N . LEU A 1 110 ? 5.866 -9.494 -0.275 1.00 79.31 110 LEU A N 1
ATOM 863 C CA . LEU A 1 110 ? 6.237 -9.536 -1.685 1.00 79.31 110 LEU A CA 1
ATOM 864 C C . LEU A 1 110 ? 7.755 -9.547 -1.826 1.00 79.31 110 LEU A C 1
ATOM 866 O O . LEU A 1 110 ? 8.454 -8.690 -1.282 1.00 79.31 110 LEU A O 1
ATOM 870 N N . ASP A 1 111 ? 8.272 -10.463 -2.632 1.00 71.50 111 ASP A N 1
ATOM 871 C CA . ASP A 1 111 ? 9.673 -10.408 -3.024 1.00 71.50 111 ASP A CA 1
ATOM 872 C C . ASP A 1 111 ? 9.971 -9.141 -3.832 1.00 71.50 111 ASP A C 1
ATOM 874 O O . ASP A 1 111 ? 9.091 -8.539 -4.457 1.00 71.50 111 ASP A O 1
ATOM 878 N N . HIS A 1 112 ? 11.247 -8.749 -3.874 1.00 61.62 112 HIS A N 1
ATOM 879 C CA . HIS A 1 112 ? 11.716 -7.568 -4.612 1.00 61.62 112 HIS A CA 1
ATOM 880 C C . HIS A 1 112 ? 11.325 -7.569 -6.106 1.00 61.62 112 HIS A C 1
ATOM 882 O O . HIS A 1 112 ? 11.347 -6.517 -6.743 1.00 61.62 112 HIS A O 1
ATOM 888 N N . HIS A 1 113 ? 10.930 -8.726 -6.645 1.00 57.56 113 HIS A N 1
ATOM 889 C CA . HIS A 1 113 ? 10.463 -8.925 -8.016 1.00 57.56 113 HIS A CA 1
ATOM 890 C C . HIS A 1 113 ? 8.951 -9.180 -8.145 1.00 57.56 113 HIS A C 1
ATOM 892 O O . HIS A 1 113 ? 8.450 -9.211 -9.264 1.00 57.56 113 HIS A O 1
ATOM 898 N N . ALA A 1 114 ? 8.223 -9.351 -7.037 1.00 55.62 114 ALA A N 1
ATOM 899 C CA . ALA A 1 114 ? 6.805 -9.722 -7.023 1.00 55.62 114 ALA A CA 1
ATOM 900 C C . ALA A 1 114 ? 5.851 -8.516 -6.974 1.00 55.62 114 ALA A C 1
ATOM 902 O O . ALA A 1 114 ? 4.650 -8.673 -7.189 1.00 55.62 114 ALA A O 1
ATOM 903 N N . VAL A 1 115 ? 6.367 -7.297 -6.761 1.00 54.50 115 VAL A N 1
ATOM 904 C CA . VAL A 1 115 ? 5.606 -6.046 -6.942 1.00 54.50 115 VAL A CA 1
ATOM 905 C C . VAL A 1 115 ? 5.452 -5.767 -8.448 1.00 54.50 115 VAL A C 1
ATOM 907 O O . VAL A 1 115 ? 5.989 -4.816 -9.014 1.00 54.50 115 VAL A O 1
ATOM 910 N N . VAL A 1 116 ? 4.729 -6.650 -9.134 1.00 53.16 116 VAL A N 1
ATOM 911 C CA . VAL A 1 116 ? 4.276 -6.502 -10.526 1.00 53.16 116 VAL A CA 1
ATOM 912 C C . VAL A 1 116 ? 2.820 -6.031 -10.509 1.00 53.16 116 VAL A C 1
ATOM 914 O O . VAL A 1 116 ? 1.978 -6.490 -11.270 1.00 53.16 116 VAL A O 1
ATOM 917 N N . LEU A 1 117 ? 2.499 -5.058 -9.655 1.00 51.28 117 LEU A N 1
ATOM 918 C CA . LEU A 1 117 ? 1.336 -4.198 -9.883 1.00 51.28 117 LEU A CA 1
ATOM 919 C C . LEU A 1 117 ? 1.709 -3.186 -10.978 1.00 51.28 117 LEU A C 1
ATOM 921 O O . LEU A 1 117 ? 1.887 -2.002 -10.716 1.00 51.28 117 LEU A O 1
ATOM 925 N N . GLY A 1 118 ? 1.907 -3.687 -12.203 1.00 47.66 118 GLY A N 1
ATOM 926 C CA . GLY A 1 118 ? 2.239 -2.868 -13.373 1.00 47.66 118 GLY A CA 1
ATOM 927 C C . GLY A 1 118 ? 3.732 -2.654 -13.635 1.00 47.66 118 GLY A C 1
ATOM 928 O O . GLY A 1 118 ? 4.092 -1.694 -14.314 1.00 47.66 118 GLY A O 1
ATOM 929 N N . SER A 1 119 ? 4.615 -3.535 -13.152 1.00 47.19 119 SER A N 1
ATOM 930 C CA . SER A 1 119 ? 6.000 -3.540 -13.633 1.00 47.19 119 SER A CA 1
ATOM 931 C C . SER A 1 119 ? 5.999 -3.978 -15.098 1.00 47.19 119 SER A C 1
ATOM 933 O O . SER A 1 119 ? 6.003 -5.173 -15.393 1.00 47.19 119 SER A O 1
ATOM 935 N N . CYS A 1 120 ? 5.968 -3.011 -16.023 1.00 48.66 120 CYS A N 1
ATOM 936 C CA . CYS A 1 120 ? 6.336 -3.244 -17.416 1.00 48.66 120 CYS A CA 1
ATOM 937 C C . CYS A 1 120 ? 7.632 -4.059 -17.412 1.00 48.66 120 CYS A C 1
ATOM 939 O O . CYS A 1 120 ? 8.548 -3.696 -16.659 1.00 48.66 120 CYS A O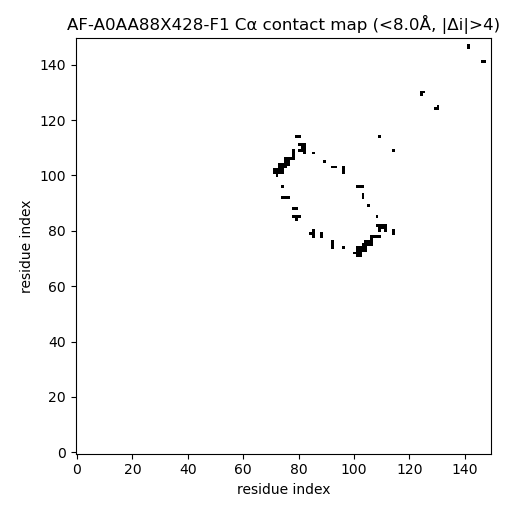 1
ATOM 941 N N . PRO A 1 121 ? 7.733 -5.140 -18.208 1.00 55.59 121 PRO A N 1
ATOM 942 C CA . PRO A 1 121 ? 8.968 -5.891 -18.300 1.00 55.59 121 PRO A CA 1
ATOM 943 C C . PRO A 1 121 ? 10.078 -4.882 -18.552 1.00 55.59 121 PRO A C 1
ATOM 945 O O . PRO A 1 121 ? 10.022 -4.116 -19.519 1.00 55.59 121 PRO A O 1
ATOM 948 N N . LYS A 1 122 ? 11.058 -4.809 -17.647 1.00 52.44 122 LYS A N 1
ATOM 949 C CA . LYS A 1 122 ? 12.254 -4.013 -17.892 1.00 52.44 122 LYS A CA 1
ATOM 950 C C . LYS A 1 122 ? 13.034 -4.765 -18.957 1.00 52.44 122 LYS A C 1
ATOM 952 O O . LYS A 1 122 ? 13.976 -5.490 -18.647 1.00 52.44 122 LYS A O 1
ATOM 957 N N . PHE A 1 123 ? 12.592 -4.636 -20.207 1.00 58.88 123 PHE A N 1
ATOM 958 C CA . PHE A 1 123 ? 13.349 -5.060 -21.362 1.00 58.88 123 PHE A CA 1
ATOM 959 C C . PHE A 1 123 ? 14.684 -4.340 -21.232 1.00 58.88 123 PHE A C 1
ATOM 961 O O . PHE A 1 123 ? 14.760 -3.113 -21.335 1.00 58.88 123 PHE A O 1
ATOM 968 N N . ARG A 1 124 ? 15.737 -5.088 -20.898 1.00 57.75 124 ARG A N 1
ATOM 969 C CA . ARG A 1 124 ? 17.089 -4.574 -21.058 1.00 57.75 124 ARG A CA 1
ATOM 970 C C . ARG A 1 124 ? 17.264 -4.431 -22.554 1.00 57.75 124 ARG A C 1
ATOM 972 O O . ARG A 1 124 ? 17.472 -5.409 -23.257 1.00 57.75 124 ARG A O 1
ATOM 979 N N . VAL A 1 125 ? 17.059 -3.212 -23.027 1.00 58.88 125 VAL A N 1
ATOM 980 C CA . VAL A 1 125 ? 17.255 -2.862 -24.420 1.00 58.88 125 VAL A CA 1
ATOM 981 C C . VAL A 1 125 ? 18.741 -3.022 -24.694 1.00 58.88 125 VAL A C 1
ATOM 983 O O . VAL A 1 125 ? 19.538 -2.203 -24.245 1.00 58.88 125 VAL A O 1
ATOM 986 N N . THR A 1 126 ? 19.113 -4.099 -25.379 1.00 67.12 126 THR A N 1
ATOM 987 C CA . THR A 1 126 ? 20.498 -4.397 -25.768 1.00 67.12 126 THR A CA 1
ATOM 988 C C . THR A 1 126 ? 21.061 -3.272 -26.632 1.00 67.12 126 THR A C 1
ATOM 990 O O . THR A 1 126 ? 22.196 -2.848 -26.430 1.00 67.12 126 THR A O 1
ATOM 993 N N . SER A 1 127 ? 20.248 -2.704 -27.535 1.00 81.12 127 SER A N 1
ATOM 994 C CA . SER A 1 127 ? 20.575 -1.471 -28.257 1.00 81.12 127 SER A CA 1
ATOM 995 C C . SER A 1 127 ? 19.334 -0.729 -28.774 1.00 81.12 127 SER A C 1
ATOM 997 O O . SER A 1 127 ? 18.310 -1.328 -29.106 1.00 81.12 127 SER A O 1
ATOM 999 N N . ALA A 1 128 ? 19.430 0.598 -28.915 1.00 79.31 128 ALA A N 1
ATOM 1000 C CA . ALA A 1 128 ? 18.336 1.420 -29.444 1.00 79.31 128 ALA A CA 1
ATOM 1001 C C . ALA A 1 128 ? 17.944 1.057 -30.892 1.00 79.31 128 ALA A C 1
ATOM 1003 O O . ALA A 1 128 ? 16.813 1.299 -31.309 1.00 79.31 128 ALA A O 1
ATOM 1004 N N . ARG A 1 129 ? 18.870 0.490 -31.679 1.00 85.00 129 ARG A N 1
ATOM 1005 C CA . ARG A 1 129 ? 18.598 0.018 -33.046 1.00 85.00 129 ARG A CA 1
ATOM 1006 C C . ARG A 1 129 ? 17.719 -1.231 -33.033 1.00 85.00 129 ARG A C 1
ATOM 1008 O O . ARG A 1 129 ? 16.748 -1.294 -33.778 1.00 85.00 129 ARG A O 1
ATOM 1015 N N . GLU A 1 130 ? 18.040 -2.184 -32.168 1.00 84.44 130 GLU A N 1
ATOM 1016 C CA . GLU A 1 130 ? 17.313 -3.446 -32.038 1.00 84.44 130 GLU A CA 1
ATOM 1017 C C . GLU A 1 130 ? 15.881 -3.232 -31.541 1.00 84.44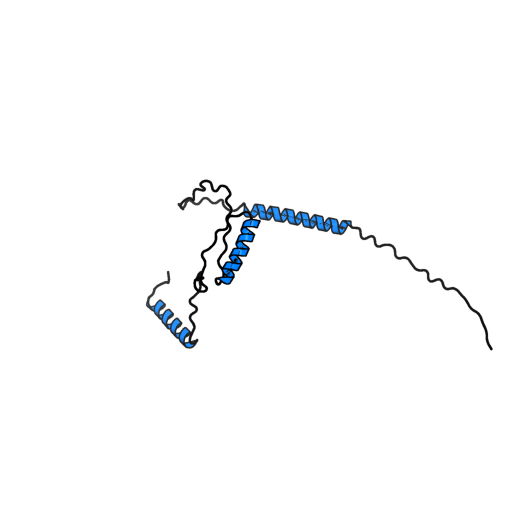 130 GLU A C 1
ATOM 1019 O O . GLU A 1 130 ? 14.946 -3.796 -32.105 1.00 84.44 130 GLU A O 1
ATOM 1024 N N . LEU A 1 131 ? 15.681 -2.324 -30.575 1.00 83.75 131 LEU A N 1
ATOM 1025 C CA . LEU A 1 131 ? 14.333 -1.974 -30.121 1.00 83.75 131 LEU A CA 1
ATOM 1026 C C . LEU A 1 131 ? 13.495 -1.368 -31.244 1.00 83.75 131 LEU A C 1
ATOM 1028 O O . LEU A 1 131 ? 12.353 -1.773 -31.431 1.00 83.75 131 LEU A O 1
ATOM 1032 N N . ARG A 1 132 ? 14.053 -0.426 -32.014 1.00 88.31 132 ARG A N 1
ATOM 1033 C CA . ARG A 1 132 ? 13.327 0.198 -33.132 1.00 88.31 132 ARG A CA 1
ATOM 1034 C C . ARG A 1 132 ? 12.915 -0.830 -34.184 1.00 88.31 132 ARG A C 1
ATOM 1036 O O . ARG A 1 132 ? 11.792 -0.764 -34.667 1.00 88.31 132 ARG A O 1
ATOM 1043 N N . LEU A 1 133 ? 13.791 -1.785 -34.501 1.00 90.69 133 LEU A N 1
ATOM 1044 C CA . LEU A 1 133 ? 13.481 -2.874 -35.431 1.00 90.69 133 LEU A CA 1
ATOM 1045 C C . LEU A 1 133 ? 12.402 -3.812 -34.877 1.00 90.69 133 LEU A C 1
ATOM 1047 O O . LEU A 1 133 ? 11.469 -4.152 -35.598 1.00 90.69 133 LEU A O 1
ATOM 1051 N N . SER A 1 134 ? 12.494 -4.185 -33.599 1.00 85.94 134 SER A N 1
ATOM 1052 C CA . SER A 1 134 ? 11.508 -5.047 -32.937 1.00 85.94 134 SER A CA 1
ATOM 1053 C C . SER A 1 134 ? 10.121 -4.397 -32.886 1.00 85.94 134 SER A C 1
ATOM 1055 O O . SER A 1 134 ? 9.135 -5.000 -33.308 1.00 85.94 134 SER A O 1
ATOM 1057 N N . VAL A 1 135 ? 10.052 -3.121 -32.486 1.00 88.81 135 VAL A N 1
ATOM 1058 C CA . VAL A 1 135 ? 8.805 -2.341 -32.481 1.00 88.81 135 VAL A CA 1
ATOM 1059 C C . VAL A 1 135 ? 8.239 -2.208 -33.892 1.00 88.81 135 VAL A C 1
ATOM 1061 O O . VAL A 1 135 ? 7.048 -2.431 -34.086 1.00 88.81 135 VAL A O 1
ATOM 1064 N N . TRP A 1 136 ? 9.073 -1.886 -34.886 1.00 92.38 136 TRP A N 1
ATOM 1065 C CA . TRP A 1 136 ? 8.627 -1.759 -36.275 1.00 92.38 136 TRP A CA 1
ATOM 1066 C C . TRP A 1 136 ? 8.036 -3.065 -36.810 1.00 92.38 136 TRP A C 1
ATOM 1068 O O . TRP A 1 136 ? 6.940 -3.064 -37.367 1.00 92.38 136 TRP A O 1
ATOM 1078 N N . ASN A 1 137 ? 8.715 -4.190 -36.580 1.00 92.19 137 ASN A N 1
ATOM 1079 C CA . ASN A 1 137 ? 8.226 -5.502 -36.992 1.00 92.19 137 ASN A CA 1
ATOM 1080 C C . ASN A 1 137 ? 6.892 -5.843 -36.325 1.00 92.19 137 ASN A C 1
ATOM 1082 O O . ASN A 1 137 ? 5.970 -6.287 -37.008 1.00 92.19 137 ASN A O 1
ATOM 1086 N N . HIS A 1 138 ? 6.765 -5.573 -35.024 1.00 86.12 138 HIS A N 1
ATOM 1087 C CA . HIS A 1 138 ? 5.533 -5.841 -34.291 1.00 86.12 138 HIS A CA 1
ATOM 1088 C C . HIS A 1 138 ? 4.365 -4.959 -34.760 1.00 86.12 138 HIS A C 1
ATOM 1090 O O . HIS A 1 138 ? 3.253 -5.444 -34.941 1.00 86.12 138 HIS A O 1
ATOM 1096 N N . VAL A 1 139 ? 4.604 -3.675 -35.047 1.00 89.62 139 VAL A N 1
ATOM 1097 C CA . VAL A 1 139 ? 3.578 -2.786 -35.624 1.00 89.62 139 VAL A CA 1
ATOM 1098 C C . VAL A 1 139 ? 3.112 -3.302 -36.987 1.00 89.62 139 VAL A C 1
ATOM 1100 O O . VAL A 1 139 ? 1.910 -3.370 -37.237 1.00 89.62 139 VAL A O 1
ATOM 1103 N N . ILE A 1 140 ? 4.035 -3.716 -37.860 1.00 91.44 140 ILE A N 1
ATOM 1104 C CA . ILE A 1 140 ? 3.690 -4.292 -39.169 1.00 91.44 140 ILE A CA 1
ATOM 1105 C C . ILE A 1 140 ? 2.897 -5.596 -39.015 1.00 91.44 140 ILE A C 1
ATOM 1107 O O . ILE A 1 140 ? 1.964 -5.841 -39.781 1.00 91.44 140 ILE A O 1
ATOM 1111 N N . GLU A 1 141 ? 3.229 -6.420 -38.023 1.00 89.50 141 GLU A N 1
ATOM 1112 C CA . GLU A 1 141 ? 2.493 -7.641 -37.692 1.00 89.50 141 GLU A CA 1
ATOM 1113 C C . GLU A 1 141 ? 1.058 -7.342 -37.228 1.00 89.50 141 GLU A C 1
ATOM 1115 O O . GLU A 1 141 ? 0.109 -7.965 -37.711 1.00 89.50 141 GLU A O 1
ATOM 1120 N N . LEU A 1 142 ? 0.867 -6.346 -36.360 1.00 87.88 142 LEU A N 1
ATOM 1121 C CA . LEU A 1 142 ? -0.462 -5.902 -35.922 1.00 87.88 142 LEU A CA 1
ATOM 1122 C C . LEU A 1 142 ? -1.294 -5.361 -37.094 1.00 87.88 142 LEU A C 1
ATOM 1124 O O . LEU A 1 142 ? -2.460 -5.724 -37.253 1.00 87.88 142 LEU A O 1
ATOM 1128 N N . VAL A 1 143 ? -0.678 -4.563 -37.972 1.00 86.56 143 VAL A N 1
ATOM 1129 C CA . VAL A 1 143 ? -1.335 -4.039 -39.180 1.00 86.56 143 VAL A CA 1
ATOM 1130 C C . VAL A 1 143 ? -1.738 -5.172 -40.128 1.00 86.56 143 VAL A C 1
ATOM 1132 O O . VAL A 1 143 ? -2.866 -5.188 -40.624 1.00 86.56 143 VAL A O 1
ATOM 1135 N N . ARG A 1 144 ? -0.853 -6.152 -40.359 1.00 85.56 144 ARG A N 1
ATOM 1136 C CA . ARG A 1 144 ? -1.132 -7.317 -41.218 1.00 85.56 144 ARG A CA 1
ATOM 1137 C C . ARG A 1 144 ? -2.199 -8.237 -40.640 1.00 85.56 144 ARG A C 1
ATOM 1139 O O . ARG A 1 144 ? -3.033 -8.740 -41.386 1.00 85.56 144 ARG A O 1
ATOM 1146 N N . SER A 1 145 ? -2.178 -8.457 -39.329 1.00 84.56 145 SER A N 1
ATOM 1147 C CA . SER A 1 145 ? -3.107 -9.368 -38.654 1.00 84.56 145 SER A CA 1
ATOM 1148 C C . SER A 1 145 ? -4.512 -8.786 -38.470 1.00 84.56 145 SER A C 1
ATOM 1150 O O . SER A 1 145 ? -5.415 -9.530 -38.088 1.00 84.56 145 SER A O 1
ATOM 1152 N N . ARG A 1 146 ? -4.721 -7.485 -38.750 1.00 74.25 146 ARG A N 1
ATOM 1153 C CA . ARG A 1 146 ? -5.993 -6.750 -38.570 1.00 74.25 146 ARG A CA 1
ATOM 1154 C C . ARG A 1 146 ? -6.653 -6.981 -37.204 1.00 74.25 146 ARG A C 1
ATOM 1156 O O . ARG A 1 146 ? -7.865 -6.818 -37.071 1.00 74.25 146 ARG A O 1
ATOM 1163 N N . ARG A 1 147 ? -5.880 -7.360 -36.182 1.00 61.69 147 ARG A N 1
ATOM 1164 C CA . ARG A 1 147 ? -6.392 -7.523 -34.821 1.00 61.69 147 ARG A CA 1
ATOM 1165 C C . ARG A 1 147 ? -6.336 -6.181 -34.116 1.00 61.69 147 ARG A C 1
ATOM 1167 O O . ARG A 1 147 ? -5.262 -5.625 -33.908 1.00 61.69 147 ARG A O 1
ATOM 1174 N N . GLN A 1 148 ? -7.503 -5.678 -33.734 1.00 58.56 148 GLN A N 1
ATOM 1175 C CA . GLN A 1 148 ? -7.589 -4.676 -32.681 1.00 58.56 148 GLN A CA 1
ATOM 1176 C C . GLN A 1 148 ? -7.228 -5.360 -31.362 1.00 58.56 148 GLN A C 1
ATOM 1178 O O . GLN A 1 148 ? -7.724 -6.447 -31.060 1.00 58.56 148 GLN A O 1
ATOM 1183 N N . VAL A 1 149 ? -6.307 -4.745 -30.627 1.00 55.12 149 VAL A N 1
ATOM 1184 C CA . VAL A 1 149 ? -5.965 -5.141 -29.261 1.00 55.12 149 VAL A CA 1
ATOM 1185 C C . VAL A 1 149 ? -7.222 -4.921 -28.416 1.00 55.12 149 VAL A C 1
ATOM 1187 O O . VAL A 1 149 ? -7.704 -3.792 -28.346 1.00 55.12 149 VAL A O 1
ATOM 1190 N N . ASN A 1 150 ? -7.778 -6.002 -27.870 1.00 41.81 150 ASN A N 1
ATOM 1191 C CA . ASN A 1 150 ? -8.933 -5.998 -26.969 1.00 41.81 150 ASN A CA 1
ATOM 1192 C C . ASN A 1 150 ? -8.447 -6.057 -25.520 1.00 41.81 150 ASN A C 1
ATOM 1194 O O . ASN A 1 150 ? -7.445 -6.776 -25.292 1.00 41.81 150 ASN A O 1
#

Mean predicted aligned error: 21.65 Å

Radius of gyration: 37.65 Å; Cα contacts (8 Å, |Δi|>4): 59; chains: 1; bounding box: 82×93×76 Å

Secondary structure (DSSP, 8-state):
---------------PPPP----THHHHHHHHHHHHHHHHHHHHHHHHHH--------------------S--EEE-PPPSSHHHHHHHHHHHHHHHHHTT-EEEPPPP--TTT--SS-------S-HHHHHHHHHHHHHHHHHHTPPP-

Solvent-accessible surface area (backbone atoms only — not comparable to full-atom values): 10001 Å² total; per-residue (Å²): 137,82,88,76,89,78,93,73,91,79,88,82,80,81,78,80,76,81,83,83,80,76,69,72,59,60,65,53,52,52,52,51,52,54,51,50,54,50,54,53,51,53,52,51,54,57,51,61,74,70,68,79,86,89,75,94,73,97,68,96,60,90,73,79,71,82,75,75,78,76,78,81,43,74,38,75,64,83,78,51,85,23,62,74,46,34,55,54,46,51,55,53,47,53,52,51,18,61,78,66,70,26,52,66,53,82,64,78,90,47,55,76,81,61,72,58,88,75,59,68,80,81,70,77,70,89,39,78,66,56,50,52,51,53,52,51,53,51,52,53,48,42,64,73,66,70,58,78,89,127